Protein AF-A0A1M6BFX2-F1 (afdb_monomer)

Nearest PDB structures (foldseek):
  5dac-assembly1_B  TM=3.678E-01  e=3.150E+00  Thermochaetoides thermophila DSM 1495
  6xn0-assembly1_A  TM=5.932E-01  e=9.290E+00  Xanthomonas citri pv. citri str. 306

Sequence (170 aa):
MGVRSTAVRAPLAVLLAGAAWAVVSCSPATEADPVAVELRRTAEALAVTVLRPGAERAFAREGHPLAGGLECSATPPAGASPSPQAGAAERGGATVVHCTGETEEGVPVRFQGELSREALVARPAGDDGLPGTFVGTVDGEEVFRMDCLQCVPAAQEAERRGSAPARTGD

Radius of gyration: 27.76 Å; Cα contacts (8 Å, |Δi|>4): 214; chains: 1; bounding box: 33×106×76 Å

Foldseek 3Di:
DDDDDDDDDDDDDDDDDDDPPPPPPPPPPPPDDPVVVVLQVLVVVCCVVQVFVLVQVVCVVLVFHFPDTKDKHLDDPPPPDCDVVNVVLVVQQKTKMKIWGAGPVRWIKIKIWIAHPCQSPVDDPPDSKGFTWIFMDTNRHTSDIDRIGPDDPVVVVVVVVVPPDPPPDD

Secondary structure (DSSP, 8-state):
---------------------------------HHHHHHHHHHHHHIIIIIHHHHHHHHHHTT--BSSPPEEESSPPTT----TTHHHHGGGTEEEEEEEEEBTTS-EEEEEEEEEHHHHH-PPTT---EEEEEEEEETTEEEEEEEEESPPPHHHHHHHHHT-------

Structure (mmCIF, N/CA/C/O backbone):
data_AF-A0A1M6BFX2-F1
#
_entry.id   AF-A0A1M6BFX2-F1
#
loop_
_atom_site.group_PDB
_atom_site.id
_atom_site.type_symbol
_atom_site.label_atom_id
_atom_site.label_alt_id
_atom_site.label_comp_id
_atom_site.label_asym_id
_atom_site.label_entity_id
_atom_site.label_seq_id
_atom_site.pdbx_PDB_ins_code
_atom_site.Cartn_x
_atom_site.Cartn_y
_atom_site.Cartn_z
_atom_site.occupancy
_atom_site.B_iso_or_equiv
_atom_site.auth_seq_id
_atom_site.auth_comp_id
_atom_site.auth_asym_id
_atom_site.auth_atom_id
_atom_site.pdbx_PDB_model_num
ATOM 1 N N . MET A 1 1 ? -3.029 48.767 54.938 1.00 40.06 1 MET A N 1
ATOM 2 C CA . MET A 1 1 ? -1.829 49.143 54.154 1.00 40.06 1 MET A CA 1
ATOM 3 C C . MET A 1 1 ? -2.132 48.788 52.704 1.00 40.06 1 MET A C 1
ATOM 5 O O . MET A 1 1 ? -2.542 47.664 52.495 1.00 40.06 1 MET A O 1
ATOM 9 N N . GLY A 1 2 ? -2.078 49.620 51.676 1.00 45.41 2 GLY A N 1
ATOM 10 C CA . GLY A 1 2 ? -1.795 51.035 51.509 1.00 45.41 2 GLY A CA 1
ATOM 11 C C . GLY A 1 2 ? -2.009 51.367 50.021 1.00 45.41 2 GLY A C 1
ATOM 12 O O . GLY A 1 2 ? -1.749 50.528 49.171 1.00 45.41 2 GLY A O 1
ATOM 13 N N . VAL A 1 3 ? -2.483 52.592 49.783 1.00 56.09 3 VAL A N 1
ATOM 14 C CA . VAL A 1 3 ? -2.379 53.455 48.586 1.00 56.09 3 VAL A CA 1
ATOM 15 C C . VAL A 1 3 ? -3.033 53.092 47.236 1.00 56.09 3 VAL A C 1
ATOM 17 O O . VAL A 1 3 ? -3.025 51.973 46.742 1.00 56.09 3 VAL A O 1
ATOM 20 N N . ARG A 1 4 ? -3.612 54.160 46.667 1.00 57.47 4 ARG A N 1
ATOM 21 C CA . ARG A 1 4 ? -4.304 54.340 45.383 1.00 57.47 4 ARG A CA 1
ATOM 22 C C . ARG A 1 4 ? -3.329 54.812 44.283 1.00 57.47 4 ARG A C 1
ATOM 24 O O . ARG A 1 4 ? -2.262 55.319 44.619 1.00 57.47 4 ARG A O 1
ATOM 31 N N . SER A 1 5 ? -3.847 54.846 43.042 1.00 51.72 5 SER A N 1
ATOM 32 C CA . SER A 1 5 ? -3.460 55.741 41.918 1.00 51.72 5 SER A CA 1
ATOM 33 C C . SER A 1 5 ? -2.2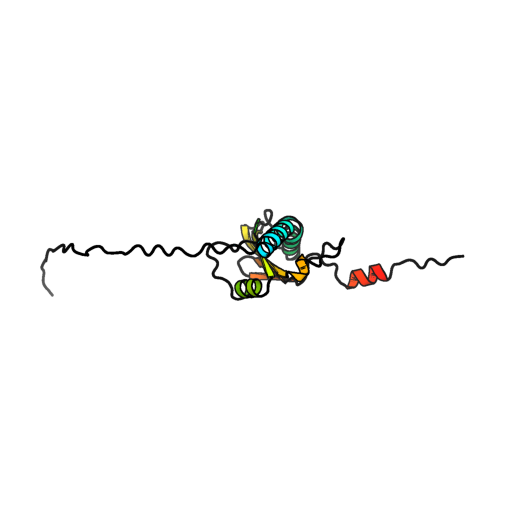36 55.275 41.097 1.00 51.72 5 SER A C 1
ATOM 35 O O . SER A 1 5 ? -1.342 54.659 41.647 1.00 51.72 5 SER A O 1
ATOM 37 N N . THR A 1 6 ? -2.082 55.479 39.778 1.00 54.59 6 THR A N 1
ATOM 38 C CA . THR A 1 6 ? -2.615 56.493 38.843 1.00 54.59 6 THR A CA 1
ATOM 39 C C . THR A 1 6 ? -2.329 56.070 37.384 1.00 54.59 6 THR A C 1
ATOM 41 O O . THR A 1 6 ? -1.427 55.279 37.131 1.00 54.59 6 THR A O 1
ATOM 44 N N . ALA A 1 7 ? -3.089 56.624 36.437 1.00 60.09 7 ALA A N 1
ATOM 45 C CA . ALA A 1 7 ? -3.040 56.394 34.989 1.00 60.09 7 ALA A CA 1
ATOM 46 C C . ALA A 1 7 ? -1.795 56.951 34.270 1.00 60.09 7 ALA A C 1
ATOM 48 O O . ALA A 1 7 ? -1.289 57.991 34.678 1.00 60.09 7 ALA A O 1
ATOM 49 N N . VAL A 1 8 ? -1.440 56.376 33.108 1.00 54.06 8 VAL A N 1
ATOM 50 C CA . VAL A 1 8 ? -0.798 57.104 31.990 1.00 54.06 8 VAL A CA 1
ATOM 51 C C . VAL A 1 8 ? -1.331 56.592 30.641 1.00 54.06 8 VAL A C 1
ATOM 53 O O . VAL A 1 8 ? -1.363 55.394 30.373 1.00 54.06 8 VAL A O 1
ATOM 56 N N . ARG A 1 9 ? -1.775 57.542 29.809 1.00 48.72 9 ARG A N 1
ATOM 57 C CA . ARG A 1 9 ? -2.187 57.421 28.400 1.00 48.72 9 ARG A CA 1
ATOM 58 C C . ARG A 1 9 ? -0.970 57.560 27.469 1.00 48.72 9 ARG A C 1
ATOM 60 O O . ARG A 1 9 ? -0.228 58.508 27.676 1.00 48.72 9 ARG A O 1
ATOM 67 N N . ALA A 1 10 ? -0.933 56.725 26.415 1.00 48.97 10 ALA A N 1
ATOM 68 C CA . ALA A 1 10 ? -0.523 56.979 25.008 1.00 48.97 10 ALA A CA 1
ATOM 69 C C . ALA A 1 10 ? 0.910 57.534 24.728 1.00 48.97 10 ALA A C 1
ATOM 71 O O . ALA A 1 10 ? 1.379 58.389 25.468 1.00 48.97 10 ALA A O 1
ATOM 72 N N . PRO A 1 11 ? 1.611 57.115 23.643 1.00 51.50 11 PRO A N 1
ATOM 73 C CA . PRO A 1 11 ? 1.122 57.320 22.275 1.00 51.50 11 PRO A CA 1
ATOM 74 C C . PRO A 1 11 ? 1.344 56.169 21.276 1.00 51.50 11 PRO A C 1
ATOM 76 O O . PRO A 1 11 ? 2.319 55.423 21.320 1.00 51.50 11 PRO A O 1
ATOM 79 N N . LEU A 1 12 ? 0.421 56.113 20.310 1.00 52.97 12 LEU A N 1
ATOM 80 C CA . LEU A 1 12 ? 0.634 55.569 18.972 1.00 52.97 12 LEU A CA 1
ATOM 81 C C . LEU A 1 12 ? 1.877 56.219 18.345 1.00 52.97 12 LEU A C 1
ATOM 83 O O . LEU A 1 12 ? 1.877 57.423 18.094 1.00 52.97 12 LEU A O 1
ATOM 87 N N . ALA A 1 13 ? 2.880 55.413 18.015 1.00 53.41 13 ALA A N 1
ATOM 88 C CA . ALA A 1 13 ? 3.895 55.763 17.031 1.00 53.41 13 ALA A CA 1
ATOM 89 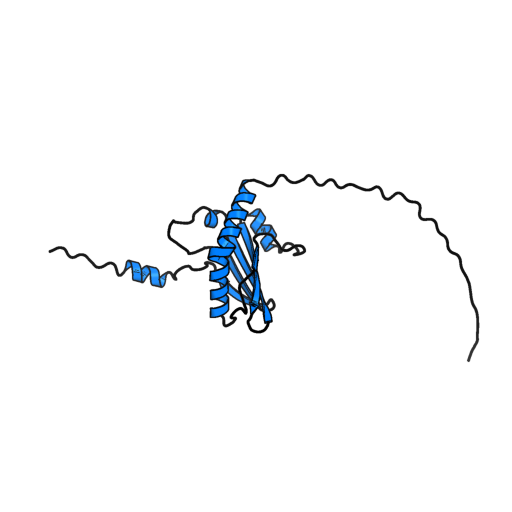C C . ALA A 1 13 ? 3.827 54.734 15.899 1.00 53.41 13 ALA A C 1
ATOM 91 O O . ALA A 1 13 ? 4.466 53.685 15.915 1.00 53.41 13 ALA A O 1
ATOM 92 N N . VAL A 1 14 ? 2.961 55.050 14.938 1.00 53.12 14 VAL A N 1
ATOM 93 C CA . VAL A 1 14 ? 2.989 54.536 13.569 1.00 53.12 14 VAL A CA 1
ATOM 94 C C . VAL A 1 14 ? 4.299 55.004 12.949 1.00 53.12 14 VAL A C 1
ATOM 96 O O . VAL A 1 14 ? 4.498 56.210 12.874 1.00 53.12 14 VAL A O 1
ATOM 99 N N . LEU A 1 15 ? 5.169 54.079 12.539 1.00 54.34 15 LEU A N 1
ATOM 100 C CA . LEU A 1 15 ? 6.174 54.241 11.476 1.00 54.34 15 LEU A CA 1
ATOM 101 C C . LEU A 1 15 ? 7.034 52.971 11.414 1.00 54.34 15 LEU A C 1
ATOM 103 O O . LEU A 1 15 ? 8.103 52.893 12.011 1.00 54.34 15 LEU A O 1
ATOM 107 N N . LEU A 1 16 ? 6.579 51.972 10.658 1.00 52.00 16 LEU A N 1
ATOM 108 C CA . LEU A 1 16 ? 7.499 51.029 10.029 1.00 52.00 16 LEU A CA 1
ATOM 109 C C . LEU A 1 16 ? 7.289 51.116 8.525 1.00 52.00 16 LEU A C 1
ATOM 111 O O . LEU A 1 16 ? 6.287 50.675 7.967 1.00 52.00 16 LEU A O 1
ATOM 115 N N . ALA A 1 17 ? 8.244 51.820 7.929 1.00 48.22 17 ALA A N 1
ATOM 116 C CA . ALA A 1 17 ? 8.411 52.041 6.516 1.00 48.22 17 ALA A CA 1
ATOM 117 C C . ALA A 1 17 ? 8.475 50.708 5.765 1.00 48.22 17 ALA A C 1
ATOM 119 O O . ALA A 1 17 ? 9.162 49.768 6.168 1.00 48.22 17 ALA A O 1
ATOM 120 N N . GLY A 1 18 ? 7.742 50.659 4.657 1.00 51.84 18 GLY A N 1
ATOM 121 C CA . GLY A 1 18 ? 7.775 49.556 3.720 1.00 51.84 18 GLY A CA 1
ATOM 122 C C . GLY A 1 18 ? 9.124 49.455 3.016 1.00 51.84 18 GLY A C 1
ATOM 123 O O . GLY A 1 18 ? 9.667 50.448 2.547 1.00 51.84 18 GLY A O 1
ATOM 124 N N . ALA A 1 19 ? 9.613 48.224 2.921 1.00 54.28 19 ALA A N 1
ATOM 125 C CA . ALA A 1 19 ? 10.404 47.703 1.811 1.00 54.28 19 ALA A CA 1
ATOM 126 C C . ALA A 1 19 ? 10.537 46.184 2.005 1.00 54.28 19 ALA A C 1
ATOM 128 O O . ALA A 1 19 ? 11.634 45.656 2.161 1.00 54.28 19 ALA A O 1
ATOM 129 N N . ALA A 1 20 ? 9.413 45.462 2.027 1.00 45.41 20 ALA A N 1
ATOM 130 C CA . ALA A 1 20 ? 9.468 44.021 1.816 1.00 45.41 20 ALA A CA 1
ATOM 131 C C . ALA A 1 20 ? 9.675 43.811 0.315 1.00 45.41 20 ALA A C 1
ATOM 133 O O . ALA A 1 20 ? 8.727 43.814 -0.468 1.00 45.41 20 ALA A O 1
ATOM 134 N N . TRP A 1 21 ? 10.943 43.728 -0.088 1.00 52.56 21 TRP A N 1
ATOM 135 C CA . TRP A 1 21 ? 11.324 43.194 -1.385 1.00 52.56 21 TRP A CA 1
ATOM 136 C C . TRP A 1 21 ? 10.644 41.836 -1.526 1.00 52.56 21 TRP A C 1
ATOM 138 O O . TRP A 1 21 ? 10.960 40.897 -0.794 1.00 52.56 21 TRP A O 1
ATOM 148 N N . ALA A 1 22 ? 9.678 41.749 -2.437 1.00 49.56 22 ALA A N 1
ATOM 149 C CA . ALA A 1 22 ? 9.146 40.481 -2.887 1.00 49.56 22 ALA A CA 1
ATOM 150 C C . ALA A 1 22 ? 10.293 39.748 -3.584 1.00 49.56 22 ALA A C 1
ATOM 152 O O . ALA A 1 22 ? 10.532 39.922 -4.778 1.00 49.56 22 ALA A O 1
ATOM 153 N N . VAL A 1 23 ? 11.037 38.947 -2.822 1.00 53.41 23 VAL A N 1
ATOM 154 C CA . VAL A 1 23 ? 11.802 37.844 -3.384 1.00 53.41 23 VAL A CA 1
ATOM 155 C C . VAL A 1 23 ? 10.773 36.877 -3.956 1.00 53.41 23 VAL A C 1
ATOM 157 O O . VAL A 1 23 ? 10.281 35.967 -3.295 1.00 53.41 23 VAL A O 1
ATOM 160 N N . VAL A 1 24 ? 10.393 37.132 -5.209 1.00 51.66 24 VAL A N 1
ATOM 161 C CA . VAL A 1 24 ? 9.922 36.100 -6.125 1.00 51.66 24 VAL A CA 1
ATOM 162 C C . VAL A 1 24 ? 11.077 35.111 -6.218 1.00 51.66 24 VAL A C 1
ATOM 164 O O . VAL A 1 24 ? 11.969 35.213 -7.056 1.00 51.66 24 VAL A O 1
ATOM 167 N N . SER A 1 25 ? 11.100 34.173 -5.275 1.00 46.62 25 SER A N 1
ATOM 168 C CA . SER A 1 25 ? 11.843 32.931 -5.395 1.00 46.62 25 SER A CA 1
ATOM 169 C C . SER A 1 25 ? 11.135 32.137 -6.479 1.00 46.62 25 SER A C 1
ATOM 171 O O . SER A 1 25 ? 10.305 31.269 -6.212 1.00 46.62 25 SER A O 1
ATOM 173 N N . CYS A 1 26 ? 11.419 32.516 -7.724 1.00 40.97 26 CYS A N 1
ATOM 174 C CA . CYS A 1 26 ? 11.167 31.713 -8.899 1.00 40.97 26 CYS A CA 1
ATOM 175 C C . CYS A 1 26 ? 12.031 30.462 -8.724 1.00 40.97 26 CYS A C 1
ATOM 177 O O . CYS A 1 26 ? 13.199 30.428 -9.106 1.00 40.97 26 CYS A O 1
ATOM 179 N N . SER A 1 27 ? 11.494 29.479 -8.002 1.00 53.78 27 SER A N 1
ATOM 180 C CA . SER A 1 27 ? 12.093 28.155 -7.957 1.00 53.78 27 SER A CA 1
ATOM 181 C C . SER A 1 27 ? 12.038 27.636 -9.390 1.00 53.78 27 SER A C 1
ATOM 183 O O . SER A 1 27 ? 10.965 27.720 -9.997 1.00 53.78 27 SER A O 1
ATOM 185 N N . PRO A 1 28 ? 13.158 27.171 -9.971 1.00 47.72 28 PRO A N 1
ATOM 186 C CA . PRO A 1 28 ? 13.109 26.563 -11.288 1.00 47.72 28 PRO A CA 1
ATOM 187 C C . PRO A 1 28 ? 12.086 25.433 -11.218 1.00 47.72 28 PRO A C 1
ATOM 189 O O . PRO A 1 28 ? 12.150 24.589 -10.324 1.00 47.72 28 PRO A O 1
ATOM 192 N N . ALA A 1 29 ? 11.101 25.472 -12.112 1.00 51.09 29 ALA A N 1
ATOM 193 C CA . ALA A 1 29 ? 10.210 24.351 -12.329 1.00 51.09 29 ALA A CA 1
ATOM 194 C C . ALA A 1 29 ? 11.101 23.168 -12.715 1.00 51.09 29 ALA A C 1
ATOM 196 O O . ALA A 1 29 ? 11.625 23.126 -13.825 1.00 51.09 29 ALA A O 1
ATOM 197 N N . THR A 1 30 ? 11.367 22.279 -11.759 1.00 58.22 30 THR A N 1
ATOM 198 C CA . THR A 1 30 ? 12.139 21.065 -11.986 1.00 58.22 30 THR A CA 1
ATOM 199 C C . THR A 1 30 ? 11.416 20.281 -13.069 1.00 58.22 30 THR A C 1
ATOM 201 O O . THR A 1 30 ? 10.306 19.794 -12.845 1.00 58.22 30 THR A O 1
ATOM 204 N N . GLU A 1 31 ? 12.007 20.217 -14.259 1.00 59.03 31 GLU A N 1
ATOM 205 C CA . GLU A 1 31 ? 11.529 19.357 -15.333 1.00 59.03 31 GLU A CA 1
ATOM 206 C C . GLU A 1 31 ? 11.538 17.924 -14.792 1.00 59.03 31 GLU A C 1
ATOM 208 O O . GLU A 1 31 ? 12.589 17.376 -14.458 1.00 59.03 31 GLU A O 1
ATOM 213 N N . ALA A 1 32 ? 10.348 17.363 -14.576 1.00 64.75 32 ALA A N 1
ATOM 214 C CA . ALA A 1 32 ? 10.207 16.032 -14.008 1.00 64.75 32 ALA A CA 1
ATOM 215 C C . ALA A 1 32 ? 10.830 15.000 -14.959 1.00 64.75 32 ALA A C 1
ATOM 217 O O . ALA A 1 32 ? 10.530 15.001 -16.154 1.00 64.75 32 ALA A O 1
ATOM 218 N N . ASP A 1 33 ? 11.674 14.113 -14.425 1.00 76.94 33 ASP A N 1
ATOM 219 C CA . ASP A 1 33 ? 12.263 13.005 -15.181 1.00 76.94 33 ASP A CA 1
ATOM 220 C C . ASP A 1 33 ? 11.136 12.135 -15.782 1.00 76.94 33 ASP A C 1
ATOM 222 O O . ASP A 1 33 ? 10.310 11.603 -15.027 1.00 76.94 33 ASP A O 1
ATOM 226 N N . PRO A 1 34 ? 11.062 11.970 -17.118 1.00 76.81 34 PRO A N 1
ATOM 227 C CA . PRO A 1 34 ? 10.006 11.189 -17.759 1.00 76.81 34 PRO A CA 1
ATOM 228 C C . PRO A 1 34 ? 9.968 9.732 -17.277 1.00 76.81 34 PRO A C 1
ATOM 230 O O . PRO A 1 34 ? 8.893 9.133 -17.232 1.00 76.81 34 PRO A O 1
ATOM 233 N N . VAL A 1 35 ? 11.108 9.167 -16.868 1.00 77.44 35 VAL A N 1
ATOM 234 C CA . VAL A 1 35 ? 11.179 7.812 -16.306 1.00 77.44 35 VAL A CA 1
ATOM 235 C C . VAL A 1 35 ? 10.498 7.760 -14.941 1.00 77.44 35 VAL A C 1
ATOM 237 O O . VAL A 1 35 ? 9.748 6.826 -14.663 1.00 77.44 35 VAL A O 1
ATOM 240 N N . ALA A 1 36 ? 10.712 8.773 -14.101 1.00 74.88 36 ALA A N 1
ATOM 241 C CA . ALA A 1 36 ? 10.077 8.865 -12.789 1.00 74.88 36 ALA A CA 1
ATOM 242 C C . ALA A 1 36 ? 8.553 9.022 -12.905 1.00 74.88 36 ALA A C 1
ATOM 244 O O . ALA A 1 36 ? 7.804 8.412 -12.142 1.00 74.88 36 ALA A O 1
ATOM 245 N N . VAL A 1 37 ? 8.079 9.785 -13.897 1.00 79.94 37 VAL A N 1
ATOM 246 C CA . VAL A 1 37 ? 6.640 9.935 -14.171 1.00 79.94 37 VAL A CA 1
ATOM 247 C C . VAL A 1 37 ? 6.004 8.597 -14.553 1.00 79.94 37 VAL A C 1
ATOM 249 O O . VAL A 1 37 ? 4.929 8.265 -14.048 1.00 79.94 37 VAL A O 1
ATOM 252 N N . GLU A 1 38 ? 6.659 7.815 -15.410 1.00 81.50 38 GLU A N 1
ATOM 253 C CA . GLU A 1 38 ? 6.139 6.517 -15.849 1.00 81.50 38 GLU A CA 1
ATOM 254 C C . GLU A 1 38 ? 6.184 5.458 -14.737 1.00 81.50 38 GLU A C 1
ATOM 256 O O . GLU A 1 38 ? 5.224 4.706 -14.546 1.00 81.50 38 GLU A O 1
ATOM 261 N N . LEU A 1 39 ? 7.255 5.445 -13.934 1.00 79.62 39 LEU A N 1
ATOM 262 C CA . LEU A 1 39 ? 7.341 4.600 -12.741 1.00 79.62 39 LEU A CA 1
ATOM 263 C C . LEU A 1 39 ? 6.216 4.920 -11.757 1.00 79.62 39 LEU A C 1
ATOM 265 O O . LEU A 1 39 ? 5.557 4.004 -11.267 1.00 79.62 39 LEU A O 1
ATOM 269 N N . ARG A 1 40 ? 5.930 6.207 -11.526 1.00 79.38 40 ARG A N 1
ATOM 270 C CA . ARG A 1 40 ? 4.834 6.620 -10.645 1.00 79.38 40 ARG A CA 1
ATOM 271 C C . ARG A 1 40 ? 3.478 6.154 -11.165 1.00 79.38 40 ARG A C 1
ATOM 273 O O . ARG A 1 40 ? 2.705 5.603 -10.390 1.00 79.38 40 ARG A O 1
ATOM 280 N N . ARG A 1 41 ? 3.199 6.301 -12.464 1.00 81.44 41 ARG A N 1
ATOM 281 C CA . ARG A 1 41 ? 1.957 5.778 -13.069 1.00 81.44 41 ARG A CA 1
ATOM 282 C C . ARG A 1 41 ? 1.832 4.267 -12.910 1.00 81.44 41 ARG A C 1
ATOM 284 O O . ARG A 1 41 ? 0.754 3.767 -12.599 1.00 81.44 41 ARG A O 1
ATOM 291 N N . THR A 1 42 ? 2.934 3.545 -13.097 1.00 83.75 42 THR A N 1
ATOM 292 C CA . THR A 1 42 ? 2.970 2.091 -12.900 1.00 83.75 42 THR A CA 1
ATOM 293 C C . THR A 1 42 ? 2.677 1.739 -11.442 1.00 83.75 42 THR A C 1
ATOM 295 O O . THR A 1 42 ? 1.847 0.873 -11.171 1.00 83.75 42 THR A O 1
ATOM 298 N N . ALA A 1 43 ? 3.291 2.450 -10.494 1.00 82.00 43 ALA A N 1
ATOM 299 C CA . ALA A 1 43 ? 3.037 2.271 -9.071 1.00 82.00 43 ALA A CA 1
ATOM 300 C C . ALA A 1 43 ? 1.585 2.602 -8.690 1.00 82.00 43 ALA A C 1
ATOM 302 O O . ALA A 1 43 ? 0.989 1.860 -7.920 1.00 82.00 43 ALA A O 1
ATOM 303 N N . GLU A 1 44 ? 0.980 3.648 -9.258 1.00 83.31 44 GLU A N 1
ATOM 304 C CA . GLU A 1 44 ? -0.438 3.986 -9.056 1.00 83.31 44 GLU A CA 1
ATOM 305 C C . GLU A 1 44 ? -1.372 2.887 -9.589 1.00 83.31 44 GLU A C 1
ATOM 307 O O . GLU A 1 44 ? -2.322 2.492 -8.910 1.00 83.31 44 GLU A O 1
ATOM 312 N N . ALA A 1 45 ? -1.081 2.326 -10.766 1.00 85.56 45 ALA A N 1
ATOM 313 C CA . ALA A 1 45 ? -1.845 1.203 -11.309 1.00 85.56 45 ALA A CA 1
ATOM 314 C C . ALA A 1 45 ? -1.729 -0.054 -10.422 1.00 85.56 45 ALA A C 1
ATOM 316 O O . ALA A 1 45 ? -2.729 -0.727 -10.145 1.00 85.56 45 ALA A O 1
ATOM 317 N N . LEU A 1 46 ? -0.524 -0.348 -9.921 1.00 82.56 46 LEU A N 1
ATOM 318 C CA . LEU A 1 46 ? -0.282 -1.441 -8.975 1.00 82.56 46 LEU A CA 1
ATOM 319 C C . LEU A 1 46 ? -0.916 -1.176 -7.608 1.00 82.56 46 LEU A C 1
ATOM 321 O O . LEU A 1 46 ? -1.366 -2.116 -6.951 1.00 82.56 46 LEU A O 1
ATOM 325 N N . ALA A 1 47 ? -1.001 0.087 -7.191 1.00 83.38 47 ALA A N 1
ATOM 326 C CA . ALA A 1 47 ? -1.612 0.474 -5.931 1.00 83.38 47 ALA A CA 1
ATOM 327 C C . ALA A 1 47 ? -3.079 0.044 -5.868 1.00 83.38 47 ALA A C 1
ATOM 329 O O . ALA A 1 47 ? -3.518 -0.523 -4.871 1.00 83.38 47 ALA A O 1
ATOM 330 N N . VAL A 1 48 ? -3.815 0.251 -6.960 1.00 84.56 48 VAL A N 1
ATOM 331 C CA . VAL A 1 48 ? -5.239 -0.095 -7.055 1.00 84.56 48 VAL A CA 1
ATOM 332 C C . VAL A 1 48 ? -5.458 -1.598 -7.220 1.00 84.56 48 VAL A C 1
ATOM 334 O O . VAL A 1 48 ? -6.400 -2.143 -6.650 1.00 84.56 48 VAL A O 1
ATOM 337 N N . THR A 1 49 ? -4.615 -2.268 -8.008 1.00 84.12 49 THR A N 1
ATOM 338 C CA . THR A 1 49 ? -4.871 -3.649 -8.453 1.00 84.12 49 THR A CA 1
ATOM 339 C C . THR A 1 49 ? -4.215 -4.716 -7.581 1.00 84.12 49 THR A C 1
ATOM 341 O O . THR A 1 49 ? -4.785 -5.790 -7.407 1.00 84.12 49 THR A O 1
ATOM 344 N N . VAL A 1 50 ? -3.046 -4.430 -7.002 1.00 87.00 50 VAL A N 1
ATOM 345 C CA . VAL A 1 50 ? -2.247 -5.404 -6.243 1.00 87.00 50 VAL A CA 1
ATOM 346 C C . VAL A 1 50 ? -2.117 -4.993 -4.781 1.00 87.00 50 VAL A C 1
ATOM 348 O O . VAL A 1 50 ? -2.462 -5.784 -3.896 1.00 87.00 50 VAL A O 1
ATOM 351 N N . LEU A 1 51 ? -1.659 -3.763 -4.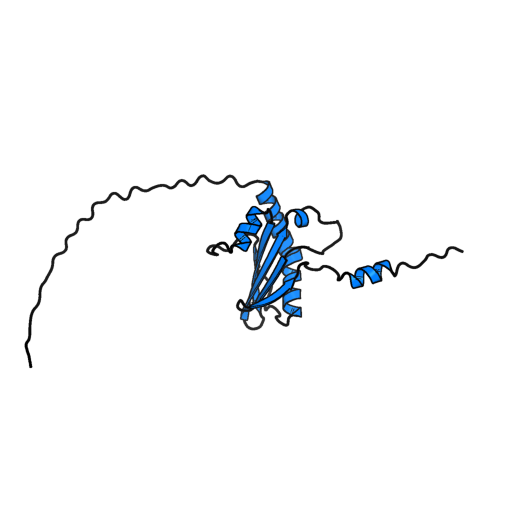515 1.00 89.19 51 LEU A N 1
ATOM 352 C CA . LEU A 1 51 ? -1.354 -3.322 -3.151 1.00 89.19 51 LEU A CA 1
ATOM 353 C C . LEU A 1 51 ? -2.606 -3.213 -2.294 1.00 89.19 51 LEU A C 1
ATOM 355 O O . LEU A 1 51 ? -2.655 -3.845 -1.245 1.00 89.19 51 LEU A O 1
ATOM 359 N N . ARG A 1 52 ? -3.623 -2.470 -2.745 1.00 92.56 52 ARG A N 1
ATOM 360 C CA . ARG A 1 52 ? -4.868 -2.279 -1.994 1.00 92.56 52 ARG A CA 1
ATOM 361 C C . ARG A 1 52 ? -5.514 -3.620 -1.621 1.00 92.56 52 ARG A C 1
ATOM 363 O O . ARG A 1 52 ? -5.627 -3.878 -0.424 1.00 92.56 52 ARG A O 1
ATOM 370 N N . PRO A 1 53 ? -5.841 -4.525 -2.569 1.00 91.75 53 PRO A N 1
ATOM 371 C CA . PRO A 1 53 ? -6.471 -5.791 -2.202 1.00 91.75 53 PRO A CA 1
ATOM 372 C C . PRO A 1 53 ? -5.580 -6.672 -1.319 1.00 91.75 53 PRO A C 1
ATOM 374 O O . PRO A 1 53 ? -6.077 -7.407 -0.468 1.00 91.75 53 PRO A O 1
ATOM 377 N N . GLY A 1 54 ? -4.258 -6.648 -1.522 1.00 91.88 54 GLY A N 1
ATOM 378 C CA . GLY A 1 54 ? -3.336 -7.435 -0.704 1.00 91.88 54 GLY A CA 1
ATOM 379 C C . GLY A 1 54 ? -3.197 -6.901 0.724 1.00 91.88 54 GLY A C 1
ATOM 380 O O . GLY A 1 54 ? -3.176 -7.703 1.658 1.00 91.88 54 GLY A O 1
ATOM 381 N N . ALA A 1 55 ? -3.166 -5.579 0.896 1.00 93.81 55 ALA A N 1
ATOM 382 C CA . ALA A 1 55 ? -3.127 -4.906 2.189 1.00 93.81 55 ALA A CA 1
ATOM 383 C C . ALA A 1 55 ? -4.435 -5.100 2.968 1.00 93.81 55 ALA A C 1
ATOM 385 O O . ALA A 1 55 ? -4.389 -5.479 4.133 1.00 93.81 55 ALA A O 1
ATOM 386 N N . GLU A 1 56 ? -5.593 -4.951 2.318 1.00 95.50 56 GLU A N 1
ATOM 387 C CA . GLU A 1 56 ? -6.912 -5.226 2.912 1.00 95.50 56 GLU A CA 1
ATOM 388 C C . GLU A 1 56 ? -6.992 -6.657 3.460 1.00 95.50 56 GLU A C 1
ATOM 390 O O . GLU A 1 56 ? -7.376 -6.882 4.609 1.00 95.50 56 GLU A O 1
ATOM 395 N N . ARG A 1 57 ? -6.535 -7.641 2.672 1.00 94.06 57 ARG A N 1
ATOM 396 C CA . ARG A 1 57 ? -6.449 -9.033 3.135 1.00 94.06 57 ARG A CA 1
ATOM 397 C C . ARG A 1 57 ? -5.441 -9.219 4.265 1.00 94.06 57 ARG A C 1
ATOM 399 O O . ARG A 1 57 ? -5.643 -10.109 5.082 1.00 94.06 57 ARG A O 1
ATOM 406 N N . ALA A 1 58 ? -4.339 -8.470 4.286 1.00 93.69 58 ALA A N 1
ATOM 407 C CA . ALA A 1 58 ? -3.350 -8.553 5.358 1.00 93.69 58 ALA A CA 1
ATOM 408 C C . ALA A 1 58 ? -3.927 -8.045 6.682 1.00 93.69 58 ALA A C 1
ATOM 410 O O . ALA A 1 58 ? -3.904 -8.788 7.656 1.00 93.69 58 ALA A O 1
ATOM 411 N N . PHE A 1 59 ? -4.545 -6.864 6.687 1.00 96.00 59 PHE A N 1
ATOM 412 C CA . PHE A 1 59 ? -5.227 -6.337 7.868 1.00 96.00 59 PHE A CA 1
ATOM 413 C C . PHE A 1 59 ? -6.321 -7.280 8.378 1.00 96.00 59 PHE A C 1
ATOM 415 O O . PHE A 1 59 ? -6.355 -7.586 9.567 1.00 96.00 59 PHE A O 1
ATOM 422 N N . ALA A 1 60 ? -7.155 -7.825 7.486 1.00 95.69 60 ALA A N 1
ATOM 423 C CA . ALA A 1 60 ? -8.189 -8.781 7.878 1.00 95.69 60 ALA A CA 1
ATOM 424 C C . ALA A 1 60 ? -7.615 -10.055 8.532 1.00 95.69 60 ALA A C 1
ATOM 426 O O . ALA A 1 60 ? -8.207 -10.573 9.476 1.00 95.69 60 ALA A O 1
ATOM 427 N N . ARG A 1 61 ? -6.459 -10.558 8.066 1.00 94.31 61 ARG A N 1
ATOM 428 C CA . ARG A 1 61 ? -5.788 -11.723 8.678 1.00 94.31 61 ARG A CA 1
ATOM 429 C C . ARG A 1 61 ? -5.240 -11.429 10.072 1.00 94.31 61 ARG A C 1
ATOM 431 O O . ARG A 1 61 ? -5.290 -12.318 10.913 1.00 94.31 61 ARG A O 1
ATOM 438 N N . GLU A 1 62 ? -4.771 -10.208 10.307 1.00 95.81 62 GLU A N 1
ATOM 439 C CA . GLU A 1 62 ? -4.306 -9.756 11.626 1.00 95.81 62 GLU A CA 1
ATOM 440 C C . GLU A 1 62 ? -5.460 -9.348 12.562 1.00 95.81 62 GLU A C 1
ATOM 442 O O . GLU A 1 62 ? -5.224 -8.848 13.655 1.00 95.81 62 GLU A O 1
ATOM 447 N N . GLY A 1 63 ? -6.720 -9.563 12.164 1.00 96.50 63 GLY A N 1
ATOM 448 C CA . GLY A 1 63 ? -7.884 -9.264 13.003 1.00 96.50 63 GLY A CA 1
ATOM 449 C C . GLY A 1 63 ? -8.361 -7.813 12.937 1.00 96.50 63 GLY A C 1
ATOM 450 O O . GLY A 1 63 ? -9.156 -7.401 13.775 1.00 96.50 63 GLY A O 1
ATOM 451 N N . HIS A 1 64 ? -7.928 -7.055 11.929 1.00 96.88 64 HIS A N 1
ATOM 452 C CA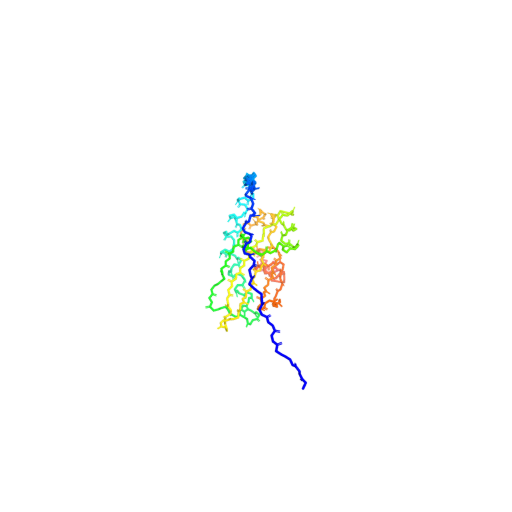 . HIS A 1 64 ? -8.313 -5.661 11.710 1.00 96.88 64 HIS A CA 1
ATOM 453 C C . HIS A 1 64 ? -9.091 -5.502 10.391 1.00 96.88 64 HIS A C 1
ATOM 455 O O . HIS A 1 64 ? -8.572 -4.914 9.440 1.00 96.88 64 HIS A O 1
ATOM 461 N N . PRO A 1 65 ? -10.317 -6.047 10.262 1.00 96.25 65 PRO A N 1
ATOM 462 C CA . PRO A 1 65 ? -11.120 -5.830 9.063 1.00 96.25 65 PRO A CA 1
ATOM 463 C C . PRO A 1 65 ? -11.393 -4.332 8.864 1.00 96.25 65 PRO A C 1
ATOM 465 O O . PRO A 1 65 ? -11.582 -3.575 9.821 1.00 96.25 65 PRO A O 1
ATOM 468 N N . LEU A 1 66 ? -11.386 -3.899 7.605 1.00 96.44 66 LEU A N 1
ATOM 469 C CA . LEU A 1 66 ? -11.606 -2.501 7.248 1.00 96.44 66 LEU A CA 1
ATOM 470 C C . LEU A 1 66 ? -13.096 -2.225 7.043 1.00 96.44 66 LEU A C 1
ATOM 472 O O . LEU A 1 66 ? -13.792 -3.038 6.439 1.00 96.44 66 LEU A O 1
ATOM 476 N N . ALA A 1 67 ? -13.567 -1.052 7.480 1.00 94.50 67 ALA A N 1
ATOM 477 C CA . ALA A 1 67 ? -14.951 -0.611 7.260 1.00 94.50 67 ALA A CA 1
ATOM 478 C C . ALA A 1 67 ? -15.280 -0.404 5.769 1.00 94.50 67 ALA A C 1
ATOM 480 O O . ALA A 1 67 ? -16.441 -0.397 5.361 1.00 94.50 67 ALA A O 1
ATOM 481 N N . GLY A 1 68 ? -14.242 -0.208 4.957 1.00 92.31 68 GLY A N 1
ATOM 482 C CA . GLY A 1 68 ? -14.314 -0.005 3.519 1.00 92.31 68 GLY A CA 1
ATOM 483 C C . GLY A 1 68 ? -12.996 -0.393 2.852 1.00 92.31 68 GLY A C 1
ATOM 484 O O . GLY A 1 68 ? -12.277 -1.265 3.330 1.00 92.31 68 GLY A O 1
ATOM 485 N N . GLY A 1 69 ? -12.679 0.254 1.734 1.00 92.12 69 GLY A N 1
ATOM 486 C CA . GLY A 1 69 ? -11.408 0.044 1.041 1.00 92.12 69 GLY A CA 1
ATOM 487 C C . GLY A 1 69 ? -10.316 1.010 1.493 1.00 92.12 69 GLY A C 1
ATOM 488 O O . GLY A 1 69 ? -10.591 2.036 2.114 1.00 92.12 69 GLY A O 1
ATOM 489 N N . LEU A 1 70 ? -9.074 0.713 1.119 1.00 93.69 70 LEU A N 1
ATOM 490 C CA . LEU A 1 70 ? -7.960 1.644 1.312 1.00 93.69 70 LEU A CA 1
ATOM 491 C C . LEU A 1 70 ? -7.872 2.683 0.185 1.00 93.69 70 LEU A C 1
ATOM 493 O O . LEU A 1 70 ? -7.888 2.351 -1.004 1.00 93.69 70 LEU A O 1
ATOM 497 N N . GLU A 1 71 ? -7.647 3.944 0.529 1.00 93.38 71 GLU A N 1
ATOM 498 C CA . GLU A 1 71 ? -7.286 4.992 -0.426 1.00 93.38 71 GLU A CA 1
ATOM 499 C C . GLU A 1 71 ? -5.771 5.038 -0.585 1.00 93.38 71 GLU A C 1
ATOM 501 O O . GLU A 1 71 ? -5.064 5.256 0.391 1.00 93.38 71 GLU A O 1
ATOM 506 N N . CYS A 1 72 ? -5.262 4.819 -1.801 1.00 91.44 72 CYS A N 1
ATOM 507 C CA . CYS A 1 72 ? -3.830 4.665 -2.053 1.00 91.44 72 CYS A CA 1
ATOM 508 C C . CYS A 1 72 ? -3.294 5.756 -2.979 1.00 91.44 72 CYS A C 1
ATOM 510 O O . CYS A 1 72 ? -3.942 6.118 -3.960 1.00 91.44 72 CYS A O 1
ATOM 512 N N . SER A 1 73 ? -2.080 6.221 -2.697 1.00 87.00 73 SER A N 1
ATOM 513 C CA . SER A 1 73 ? -1.370 7.250 -3.450 1.00 87.00 73 SER A CA 1
ATOM 514 C C . SER A 1 73 ? 0.130 6.953 -3.474 1.00 87.00 73 SER A C 1
ATOM 516 O O . SER A 1 73 ? 0.730 6.668 -2.439 1.00 87.00 73 SER A O 1
ATOM 518 N N . ALA A 1 74 ? 0.748 7.070 -4.651 1.00 81.38 74 ALA A N 1
ATOM 519 C CA . ALA A 1 74 ? 2.207 7.103 -4.804 1.00 81.38 74 ALA A CA 1
ATOM 520 C C . ALA A 1 74 ? 2.786 8.520 -4.606 1.00 81.38 74 ALA A C 1
ATOM 522 O O . ALA A 1 74 ? 3.991 8.734 -4.697 1.00 81.38 74 ALA A O 1
ATOM 523 N N . THR A 1 75 ? 1.923 9.513 -4.370 1.00 73.31 75 THR A N 1
ATOM 524 C CA . THR A 1 75 ? 2.329 10.872 -4.003 1.00 73.31 75 THR A CA 1
ATOM 525 C C . THR A 1 75 ? 2.421 10.965 -2.479 1.00 73.31 75 THR A C 1
ATOM 527 O O . THR A 1 75 ? 1.447 10.601 -1.806 1.00 73.31 75 THR A O 1
ATOM 530 N N . PRO A 1 76 ? 3.538 11.463 -1.916 1.00 60.25 76 PRO A N 1
ATOM 531 C CA . PRO A 1 76 ? 3.653 11.665 -0.478 1.00 60.25 76 PRO A CA 1
ATOM 532 C C . PRO A 1 76 ? 2.580 12.657 0.004 1.00 60.25 76 PRO A C 1
ATOM 534 O O . PRO A 1 76 ? 2.337 13.666 -0.667 1.00 60.25 76 PRO A O 1
ATOM 537 N N . PRO A 1 77 ? 1.920 12.406 1.149 1.00 57.97 77 PRO A N 1
ATOM 538 C CA . PRO A 1 77 ? 0.905 13.316 1.664 1.00 57.97 77 PRO A CA 1
ATOM 539 C C . PRO A 1 77 ? 1.514 14.692 1.961 1.00 57.97 77 PRO A C 1
ATOM 541 O O . PRO A 1 77 ? 2.597 14.805 2.542 1.00 57.97 77 PRO A O 1
ATOM 544 N N . ALA A 1 78 ? 0.813 15.753 1.554 1.00 46.34 78 ALA A N 1
ATOM 545 C CA . ALA A 1 78 ? 1.258 17.125 1.765 1.00 46.34 78 ALA A CA 1
ATOM 546 C C . ALA A 1 78 ? 1.461 17.392 3.268 1.00 46.34 78 ALA A C 1
ATOM 548 O O . ALA A 1 78 ? 0.528 17.270 4.058 1.00 46.34 78 ALA A O 1
ATOM 549 N N . GLY A 1 79 ? 2.686 17.745 3.664 1.00 45.00 79 GLY A N 1
ATOM 550 C CA . GLY A 1 79 ? 3.032 18.025 5.062 1.00 45.00 79 GLY A CA 1
ATOM 551 C C . GLY A 1 79 ? 3.570 16.834 5.859 1.00 45.00 79 GLY A C 1
ATOM 552 O O . GLY A 1 79 ? 3.940 17.018 7.018 1.00 45.00 79 GLY A O 1
ATOM 553 N N . ALA A 1 80 ? 3.696 15.641 5.265 1.00 49.59 80 ALA A N 1
ATOM 554 C CA . ALA A 1 80 ? 4.569 14.628 5.842 1.00 49.59 80 ALA A CA 1
ATOM 555 C C . ALA A 1 80 ? 6.016 15.117 5.734 1.00 49.59 80 ALA A C 1
ATOM 557 O O . ALA A 1 80 ? 6.555 15.262 4.635 1.00 49.59 80 ALA A O 1
ATOM 558 N N . SER A 1 81 ? 6.648 15.385 6.880 1.00 40.97 81 SER A N 1
ATOM 559 C CA . SER A 1 81 ? 8.106 15.475 6.934 1.00 40.97 81 SER A CA 1
ATOM 560 C C . SER A 1 81 ? 8.660 14.233 6.244 1.00 40.97 81 SER A C 1
ATOM 562 O O . SER A 1 81 ? 8.184 13.138 6.555 1.00 40.97 81 SER A O 1
ATOM 564 N N . PRO A 1 82 ? 9.619 14.367 5.311 1.00 46.22 82 PRO A N 1
ATOM 565 C CA . PRO A 1 82 ? 10.211 13.209 4.673 1.00 46.22 82 PRO A CA 1
ATOM 566 C C . PRO A 1 82 ? 10.784 12.337 5.782 1.00 46.22 82 PRO A C 1
ATOM 568 O O . PRO A 1 82 ? 11.786 12.688 6.409 1.00 46.22 82 PRO A O 1
ATOM 571 N N . SER A 1 83 ? 10.123 11.213 6.064 1.00 47.19 83 SER A N 1
ATOM 572 C CA . SER A 1 83 ? 10.724 10.188 6.898 1.00 47.19 83 SER A CA 1
ATOM 573 C C . SER A 1 83 ? 12.078 9.867 6.263 1.00 47.19 83 SER A C 1
ATOM 575 O O . SER A 1 83 ? 12.162 9.777 5.032 1.00 47.19 83 SER A O 1
ATOM 577 N N . PRO A 1 84 ? 13.156 9.703 7.048 1.00 47.44 84 PRO A N 1
ATOM 578 C CA . PRO A 1 84 ? 14.481 9.411 6.500 1.00 47.44 84 PRO A CA 1
ATOM 579 C C . PRO A 1 84 ? 14.481 8.185 5.564 1.00 47.44 84 PRO A C 1
ATOM 581 O O . PRO A 1 84 ? 15.326 8.101 4.679 1.00 47.44 84 PRO A O 1
ATOM 584 N N . GLN A 1 85 ? 13.489 7.298 5.705 1.00 47.12 85 GLN A N 1
ATOM 585 C CA . GLN A 1 85 ? 13.195 6.164 4.821 1.00 47.12 85 GLN A CA 1
ATOM 586 C C . GLN A 1 85 ? 12.645 6.588 3.445 1.00 47.12 85 GLN A C 1
ATOM 588 O O . GLN A 1 85 ? 13.210 6.202 2.428 1.00 47.12 85 GLN A O 1
ATOM 593 N N . ALA A 1 86 ? 11.637 7.467 3.383 1.00 47.62 86 ALA A N 1
ATOM 594 C CA . ALA A 1 86 ? 11.077 7.961 2.118 1.00 47.62 86 ALA A CA 1
ATOM 595 C C . ALA A 1 86 ? 12.110 8.760 1.300 1.00 47.62 86 ALA A C 1
ATOM 597 O O . ALA A 1 86 ? 12.231 8.594 0.089 1.00 47.62 86 ALA A O 1
ATOM 598 N N . GLY A 1 87 ? 12.930 9.575 1.975 1.00 47.19 87 GLY A N 1
ATOM 599 C CA . GLY A 1 87 ? 14.008 10.330 1.330 1.00 47.19 87 GLY A CA 1
ATOM 600 C C . GLY A 1 87 ? 15.216 9.485 0.898 1.00 47.19 87 GLY A C 1
ATOM 601 O O . GLY A 1 87 ? 16.039 9.973 0.120 1.00 47.19 87 GLY A O 1
ATOM 602 N N . ALA A 1 88 ? 15.357 8.259 1.412 1.00 47.66 88 ALA A N 1
ATOM 603 C CA . ALA A 1 88 ? 16.369 7.291 0.988 1.00 47.66 88 ALA A CA 1
ATOM 604 C C . ALA A 1 88 ? 15.854 6.399 -0.154 1.00 47.66 88 ALA A C 1
ATOM 606 O O . ALA A 1 88 ? 16.605 6.140 -1.091 1.00 47.66 88 ALA A O 1
ATOM 607 N N . ALA A 1 89 ? 14.573 6.016 -0.119 1.00 51.53 89 ALA A N 1
ATOM 608 C CA . ALA A 1 89 ? 13.894 5.278 -1.182 1.00 51.53 89 ALA A CA 1
ATOM 609 C C . ALA A 1 89 ? 13.918 6.051 -2.513 1.00 51.53 89 ALA A C 1
ATOM 611 O O . ALA A 1 89 ? 14.398 5.526 -3.515 1.00 51.53 89 ALA A O 1
ATOM 612 N N . GLU A 1 90 ? 13.553 7.337 -2.499 1.00 51.00 90 GLU A N 1
ATOM 613 C CA . GLU A 1 90 ? 13.596 8.206 -3.689 1.00 51.00 90 GLU A CA 1
ATOM 614 C C . GLU A 1 90 ? 15.023 8.363 -4.253 1.00 51.00 90 GLU A C 1
ATOM 616 O O . GLU A 1 90 ? 15.228 8.392 -5.465 1.00 51.00 90 GLU A O 1
ATOM 621 N N . ARG A 1 91 ? 16.046 8.395 -3.383 1.00 53.44 91 ARG A N 1
ATOM 622 C CA . ARG A 1 91 ? 17.465 8.445 -3.792 1.00 53.44 91 ARG A CA 1
ATOM 623 C C . ARG A 1 91 ? 17.994 7.111 -4.327 1.00 53.44 91 ARG A C 1
ATOM 625 O O . ARG A 1 91 ? 18.975 7.113 -5.066 1.00 53.44 91 ARG A O 1
ATOM 632 N N . GLY A 1 92 ? 17.365 5.999 -3.954 1.00 58.03 92 GLY A N 1
ATOM 633 C CA . GLY A 1 92 ? 17.694 4.645 -4.403 1.00 58.03 92 GLY A CA 1
ATOM 634 C C . GLY A 1 92 ? 16.877 4.165 -5.603 1.00 58.03 92 GLY A C 1
ATOM 635 O O . GLY A 1 92 ? 17.052 3.027 -6.024 1.00 58.03 92 GLY A O 1
ATOM 636 N N . GLY A 1 93 ? 15.986 4.998 -6.153 1.00 68.62 93 GLY A N 1
ATOM 637 C CA . GLY A 1 93 ? 15.101 4.610 -7.253 1.00 68.62 93 GLY A CA 1
ATOM 638 C C . GLY A 1 93 ? 13.921 3.727 -6.831 1.00 68.62 93 GLY A C 1
ATOM 639 O O . GLY A 1 93 ? 13.348 3.049 -7.676 1.00 68.62 93 GLY A O 1
ATOM 640 N N . ALA A 1 94 ? 13.551 3.711 -5.551 1.00 75.50 94 ALA A N 1
ATOM 641 C CA . ALA A 1 94 ? 12.352 3.036 -5.067 1.00 75.50 94 ALA A CA 1
ATOM 642 C C . ALA A 1 94 ? 11.160 4.005 -5.013 1.00 75.50 94 ALA A C 1
ATOM 644 O O . ALA A 1 94 ? 11.309 5.179 -4.678 1.00 75.50 94 ALA A O 1
ATOM 645 N N . THR A 1 95 ? 9.967 3.504 -5.332 1.00 83.06 95 THR A N 1
ATOM 646 C CA . THR A 1 95 ? 8.699 4.236 -5.247 1.00 83.06 95 THR A CA 1
ATOM 647 C C . THR A 1 95 ? 7.930 3.784 -4.015 1.00 83.06 95 THR A C 1
ATOM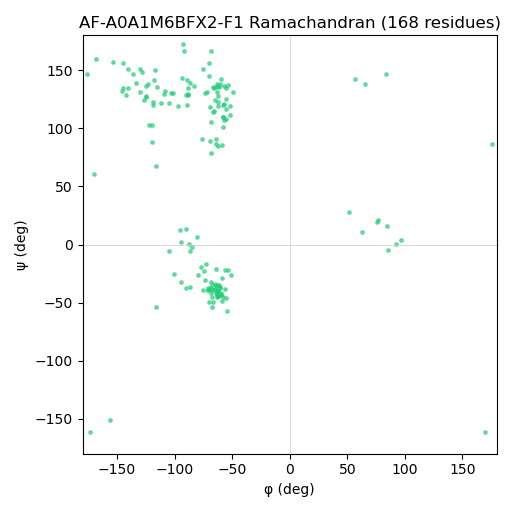 649 O O . THR A 1 95 ? 7.737 2.587 -3.803 1.00 83.06 95 THR A O 1
ATOM 652 N N . VAL A 1 96 ? 7.468 4.740 -3.212 1.00 87.56 96 VAL A N 1
ATOM 653 C CA . VAL A 1 96 ? 6.672 4.464 -2.013 1.00 87.56 96 VAL A CA 1
ATOM 654 C C . VAL A 1 96 ? 5.199 4.726 -2.303 1.00 87.56 96 VAL A C 1
ATOM 656 O O . VAL A 1 96 ? 4.832 5.780 -2.816 1.00 87.56 96 VAL A O 1
ATOM 659 N N . VAL A 1 97 ? 4.349 3.766 -1.955 1.00 89.00 97 VAL A N 1
ATOM 660 C CA . VAL A 1 97 ? 2.893 3.896 -1.996 1.00 89.00 97 VAL A CA 1
ATOM 661 C C . VAL A 1 97 ? 2.368 3.950 -0.571 1.00 89.00 97 VAL A C 1
ATOM 663 O O . VAL A 1 97 ? 2.677 3.087 0.249 1.00 89.00 97 VAL A O 1
ATOM 666 N N . HIS A 1 98 ? 1.542 4.952 -0.295 1.00 91.62 98 HIS A N 1
ATOM 667 C CA . HIS A 1 98 ? 0.843 5.116 0.969 1.00 91.62 98 HIS A CA 1
ATOM 668 C C . HIS A 1 98 ? -0.635 4.832 0.767 1.00 91.62 98 HIS A C 1
ATOM 670 O O . HIS A 1 98 ? -1.248 5.371 -0.151 1.00 91.62 98 HIS A O 1
ATOM 676 N N . CYS A 1 99 ? -1.203 4.015 1.640 1.00 93.81 99 CYS A N 1
ATOM 677 C CA . CYS A 1 99 ? -2.619 3.715 1.675 1.00 93.81 99 CYS A CA 1
ATOM 678 C C . CYS A 1 99 ? -3.189 4.052 3.056 1.00 93.81 99 CYS A C 1
ATOM 680 O O . CYS A 1 99 ? -2.563 3.753 4.073 1.00 93.81 99 CYS A O 1
ATOM 682 N N . THR A 1 100 ? -4.369 4.658 3.103 1.00 95.62 100 THR A N 1
ATOM 683 C CA . THR A 1 100 ? -5.059 5.026 4.347 1.00 95.62 100 THR A CA 1
ATOM 684 C C . THR A 1 100 ? -6.501 4.547 4.332 1.00 95.62 100 THR A C 1
ATOM 686 O O . THR A 1 100 ? -7.113 4.446 3.272 1.00 95.62 100 THR A O 1
ATOM 689 N N . GLY A 1 101 ? -7.044 4.269 5.510 1.00 96.12 101 GLY A N 1
ATOM 690 C CA . GLY A 1 101 ? -8.441 3.893 5.698 1.00 96.12 101 GLY A CA 1
ATOM 691 C C . GLY A 1 101 ? -8.776 3.794 7.180 1.00 96.12 101 GLY A C 1
ATOM 692 O O . GLY A 1 101 ? -8.032 4.304 8.021 1.00 96.12 101 GLY A O 1
ATOM 693 N N . GLU A 1 102 ? -9.862 3.098 7.496 1.00 97.44 102 GLU A N 1
ATOM 694 C CA . GLU A 1 102 ? -10.328 2.880 8.866 1.00 97.44 102 GLU A CA 1
ATOM 695 C C . GLU A 1 102 ? -10.757 1.418 9.058 1.00 97.44 102 GLU A C 1
ATOM 697 O O . GLU A 1 102 ? -11.261 0.778 8.126 1.00 97.44 102 GLU A O 1
ATOM 702 N N . THR A 1 103 ? -10.558 0.879 10.264 1.00 97.31 103 THR A N 1
ATOM 703 C CA . THR 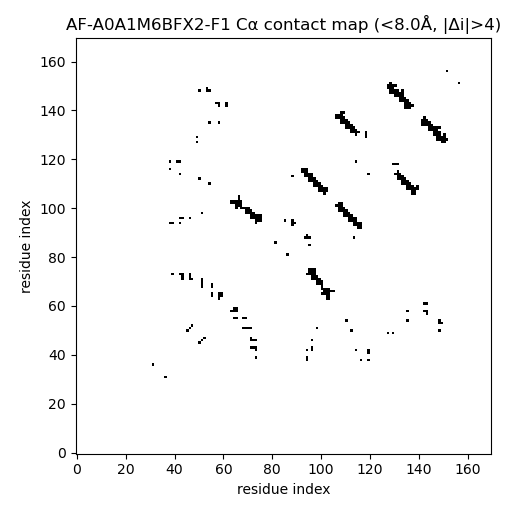A 1 103 ? -11.141 -0.411 10.666 1.00 97.31 103 THR A CA 1
ATOM 704 C C . THR A 1 103 ? -12.663 -0.303 10.798 1.00 97.31 103 THR A C 1
ATOM 706 O O . THR A 1 103 ? -13.207 0.798 10.867 1.00 97.31 103 THR A O 1
ATOM 709 N N . GLU A 1 104 ? -13.371 -1.434 10.893 1.00 96.06 104 GLU A N 1
ATOM 710 C CA . GLU A 1 104 ? -14.816 -1.460 11.214 1.00 96.06 104 GLU A CA 1
ATOM 711 C C . GLU A 1 104 ? -15.163 -0.744 12.535 1.00 96.06 104 GLU A C 1
ATOM 713 O O . GLU A 1 104 ? -16.287 -0.283 12.726 1.00 96.06 104 GLU A O 1
ATOM 718 N N . GLU A 1 105 ? -14.185 -0.604 13.428 1.00 95.62 105 GLU A N 1
ATOM 719 C CA . GLU A 1 105 ? -14.300 0.081 14.718 1.00 95.62 105 GLU A CA 1
ATOM 720 C C . GLU A 1 105 ? -14.026 1.595 14.621 1.00 95.62 105 GLU A C 1
ATOM 722 O O . GLU A 1 105 ? -14.075 2.297 15.631 1.00 95.62 105 GLU A O 1
ATOM 727 N N . GLY A 1 106 ? -13.735 2.114 13.422 1.00 96.12 106 GLY A N 1
ATOM 728 C CA . GLY A 1 106 ? -13.405 3.524 13.194 1.00 96.12 106 GLY A CA 1
ATOM 729 C C . GLY A 1 106 ? -11.981 3.902 13.608 1.00 96.12 106 GLY A C 1
ATOM 730 O O . GLY A 1 106 ? -11.704 5.074 13.860 1.00 96.12 106 GLY 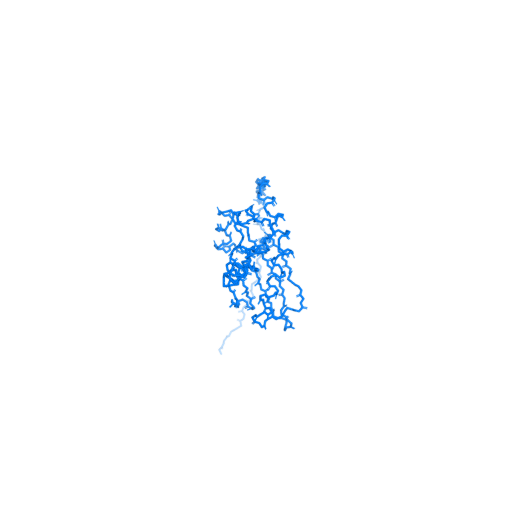A O 1
ATOM 731 N N . VAL A 1 107 ? -11.075 2.925 13.716 1.00 97.19 107 VAL A N 1
ATOM 732 C CA . VAL A 1 107 ? -9.672 3.170 14.077 1.00 97.19 107 VAL A CA 1
ATOM 733 C C . VAL A 1 107 ? -8.866 3.443 12.806 1.00 97.19 107 VAL A C 1
ATOM 735 O O . VAL A 1 107 ? -8.951 2.655 11.859 1.00 97.19 107 VAL A O 1
ATOM 738 N N . PRO A 1 108 ? -8.069 4.525 12.744 1.00 95.50 108 PRO A N 1
ATOM 739 C CA . PRO A 1 108 ? -7.305 4.849 11.548 1.00 95.50 108 PRO A CA 1
ATOM 740 C C . PRO A 1 108 ? -6.237 3.788 11.269 1.00 95.50 108 PRO A C 1
ATOM 742 O O . PRO A 1 108 ? -5.466 3.409 12.156 1.00 95.50 108 PRO A O 1
ATOM 745 N N . VAL A 1 109 ? -6.139 3.370 10.007 1.00 96.81 109 VAL A N 1
ATOM 746 C CA . VAL A 1 109 ? -5.091 2.460 9.531 1.00 96.81 109 VAL A CA 1
ATOM 747 C C . VAL A 1 109 ? -4.213 3.127 8.486 1.00 96.81 109 VAL A C 1
ATOM 749 O O . VAL A 1 109 ? -4.654 3.987 7.713 1.00 96.81 109 VAL A O 1
ATOM 752 N N . ARG A 1 110 ? -2.948 2.712 8.436 1.00 96.12 110 ARG A N 1
ATOM 753 C CA . ARG A 1 110 ? -2.015 3.115 7.383 1.00 96.12 110 ARG A CA 1
ATOM 754 C C . ARG A 1 110 ? -1.279 1.905 6.858 1.00 96.12 110 ARG A C 1
ATOM 756 O O . ARG A 1 110 ? -0.824 1.062 7.616 1.00 96.12 110 ARG A O 1
ATOM 763 N N . PHE A 1 111 ? -1.108 1.858 5.553 1.00 95.25 111 PHE A N 1
ATOM 764 C CA . PHE A 1 111 ? -0.263 0.884 4.893 1.00 95.25 111 PHE A CA 1
ATOM 765 C C . PHE A 1 111 ? 0.769 1.602 4.036 1.00 95.25 111 PHE A C 1
ATOM 767 O O . PHE A 1 111 ? 0.450 2.563 3.336 1.00 95.25 111 PHE A O 1
ATOM 774 N N . GLN A 1 112 ? 2.009 1.139 4.097 1.00 93.88 112 GLN A N 1
ATOM 775 C CA . GLN A 1 112 ? 3.111 1.642 3.293 1.00 93.88 112 GLN A CA 1
ATOM 776 C C . GLN A 1 112 ? 3.734 0.481 2.528 1.00 93.88 112 GLN A C 1
ATOM 778 O O . GLN A 1 112 ? 4.108 -0.524 3.129 1.00 93.88 112 GLN A O 1
ATOM 783 N N . GLY A 1 113 ? 3.851 0.631 1.211 1.00 91.50 113 GLY A N 1
ATOM 784 C CA . GLY A 1 113 ? 4.559 -0.300 0.341 1.00 91.50 113 GLY A CA 1
ATOM 785 C C . GLY A 1 113 ? 5.720 0.390 -0.358 1.00 91.50 113 GLY A C 1
ATOM 786 O O . GLY A 1 113 ? 5.509 1.343 -1.103 1.00 91.50 113 GLY A O 1
ATOM 787 N N . GLU A 1 114 ? 6.935 -0.090 -0.134 1.00 90.12 114 GLU A N 1
ATOM 788 C CA . GLU A 1 114 ? 8.135 0.346 -0.845 1.00 90.12 114 GLU A CA 1
ATOM 789 C C . GLU A 1 114 ? 8.432 -0.632 -1.983 1.00 90.12 114 GLU A C 1
ATOM 791 O O . GLU A 1 114 ? 8.660 -1.822 -1.754 1.00 90.12 114 GLU A O 1
ATOM 796 N N . LEU A 1 115 ? 8.416 -0.121 -3.213 1.00 84.88 115 LEU A N 1
ATOM 797 C CA . LEU A 1 115 ? 8.631 -0.886 -4.436 1.00 84.88 115 LEU A CA 1
ATOM 798 C C . LEU A 1 115 ? 9.948 -0.462 -5.071 1.00 84.88 115 LEU A C 1
ATOM 800 O O . LEU A 1 115 ? 10.126 0.707 -5.412 1.00 84.88 115 LEU A O 1
ATOM 804 N N . SER A 1 116 ? 10.872 -1.402 -5.264 1.00 81.94 116 SER A N 1
ATOM 805 C CA . SER A 1 116 ? 12.098 -1.097 -5.998 1.00 81.94 116 SER A CA 1
ATOM 806 C C . SER A 1 116 ? 11.817 -1.001 -7.499 1.00 81.94 116 SER A C 1
ATOM 808 O O . SER A 1 116 ? 10.923 -1.665 -8.033 1.00 81.94 116 SER A O 1
ATOM 810 N N . ARG A 1 117 ? 12.603 -0.190 -8.211 1.00 77.50 117 ARG A N 1
ATOM 811 C CA . ARG A 1 117 ? 12.513 -0.091 -9.672 1.00 77.50 117 ARG A CA 1
ATOM 812 C C . ARG A 1 117 ? 12.699 -1.444 -10.348 1.00 77.50 117 ARG A C 1
ATOM 814 O O . ARG A 1 117 ? 12.022 -1.734 -11.328 1.00 77.50 117 ARG A O 1
ATOM 821 N N . GLU A 1 118 ? 13.593 -2.275 -9.830 1.00 75.56 118 GLU A N 1
ATOM 822 C CA . GLU A 1 118 ? 13.855 -3.611 -10.358 1.00 75.56 118 GLU A CA 1
ATOM 823 C C . GLU A 1 118 ? 12.613 -4.492 -10.229 1.00 75.56 118 GLU A C 1
ATOM 825 O O . GLU A 1 118 ? 12.251 -5.153 -11.195 1.00 75.56 118 GLU A O 1
ATOM 830 N N . ALA A 1 119 ? 11.912 -4.445 -9.091 1.00 73.75 119 ALA A N 1
ATOM 831 C CA . ALA A 1 119 ? 10.669 -5.186 -8.884 1.00 73.75 119 ALA A CA 1
ATOM 832 C C . ALA A 1 119 ? 9.545 -4.720 -9.824 1.00 73.75 119 ALA A C 1
ATOM 834 O O . ALA A 1 119 ? 8.765 -5.537 -10.310 1.00 73.75 119 ALA A O 1
ATOM 835 N N . LEU A 1 120 ? 9.485 -3.418 -10.120 1.00 72.56 120 LEU A N 1
ATOM 836 C CA . LEU A 1 120 ? 8.514 -2.846 -11.057 1.00 72.56 120 LEU A CA 1
ATOM 837 C C . LEU A 1 120 ? 8.802 -3.233 -12.515 1.00 72.56 120 LEU A C 1
ATOM 839 O O . LEU A 1 120 ? 7.871 -3.467 -13.283 1.00 72.56 120 LEU A O 1
ATOM 843 N N . VAL A 1 121 ? 10.080 -3.303 -12.899 1.00 75.25 121 VAL A N 1
ATOM 844 C CA . VAL A 1 121 ? 10.508 -3.569 -14.283 1.00 75.25 121 VAL A CA 1
ATOM 845 C C . VAL A 1 121 ? 10.613 -5.066 -14.585 1.00 75.25 121 VAL A C 1
ATOM 847 O O . VAL A 1 121 ? 10.301 -5.489 -15.695 1.00 75.25 121 VAL A O 1
ATOM 850 N N . ALA A 1 122 ? 11.051 -5.881 -13.626 1.00 66.62 122 ALA A N 1
ATOM 851 C CA . ALA A 1 122 ? 11.386 -7.287 -13.842 1.00 66.62 122 ALA A CA 1
ATOM 852 C C . ALA A 1 122 ? 10.214 -8.258 -13.636 1.00 66.62 122 ALA A C 1
ATOM 854 O O . ALA A 1 122 ? 10.458 -9.462 -13.548 1.00 66.62 122 ALA A O 1
ATOM 855 N N . ARG A 1 123 ? 8.960 -7.781 -13.546 1.00 63.31 123 ARG A N 1
ATOM 856 C CA . ARG A 1 123 ? 7.810 -8.654 -13.260 1.00 63.31 123 ARG A CA 1
ATOM 857 C C . ARG A 1 123 ? 7.724 -9.810 -14.270 1.00 63.31 123 ARG A C 1
ATOM 859 O O . ARG A 1 123 ? 7.484 -9.563 -15.456 1.00 63.31 123 ARG A O 1
ATOM 866 N N . PRO A 1 124 ? 7.868 -11.069 -13.819 1.00 56.88 124 PRO A N 1
ATOM 867 C CA . PRO A 1 124 ? 7.598 -12.223 -14.659 1.00 56.88 124 PRO A CA 1
ATOM 868 C C . PRO A 1 124 ? 6.122 -12.221 -15.063 1.00 56.88 124 PRO A C 1
ATOM 870 O O . PRO A 1 124 ? 5.239 -11.975 -14.239 1.00 56.88 124 PRO A O 1
ATOM 873 N N . ALA A 1 125 ? 5.833 -12.506 -16.331 1.00 53.75 125 ALA A N 1
ATOM 874 C CA . ALA A 1 125 ? 4.456 -12.662 -16.779 1.00 53.75 125 ALA A CA 1
ATOM 875 C C . ALA A 1 125 ? 3.801 -13.851 -16.049 1.00 53.75 125 ALA A C 1
ATOM 877 O O . ALA A 1 125 ? 4.292 -14.975 -16.139 1.00 53.75 125 ALA A O 1
ATOM 878 N N . GLY A 1 126 ? 2.687 -13.601 -15.355 1.00 59.50 126 GLY A N 1
ATOM 879 C CA . GLY A 1 126 ? 1.883 -14.636 -14.694 1.00 59.50 126 GLY A CA 1
ATOM 880 C C . GLY A 1 126 ? 2.147 -14.851 -13.200 1.00 59.50 126 GLY A C 1
ATOM 881 O O . GLY A 1 126 ? 1.527 -15.746 -12.633 1.00 59.50 126 GLY A O 1
ATOM 882 N N . ASP A 1 127 ? 3.015 -14.056 -12.565 1.00 65.94 127 ASP A N 1
ATOM 883 C CA . ASP A 1 127 ? 3.141 -14.009 -11.102 1.00 65.94 127 ASP A CA 1
ATOM 884 C C . ASP A 1 127 ? 2.491 -12.729 -10.556 1.00 65.94 127 ASP A C 1
ATOM 886 O O . ASP A 1 127 ? 2.859 -11.619 -10.955 1.00 65.94 127 ASP A O 1
ATOM 890 N N . ASP A 1 128 ? 1.505 -12.884 -9.672 1.00 69.12 128 ASP A N 1
ATOM 891 C CA . ASP A 1 128 ? 0.809 -11.783 -8.992 1.00 69.12 128 ASP A CA 1
ATOM 892 C C . ASP A 1 128 ? 1.525 -11.344 -7.702 1.00 69.12 128 ASP A C 1
ATOM 894 O O . ASP A 1 128 ? 1.137 -10.348 -7.083 1.00 69.12 128 ASP A O 1
ATOM 898 N N . GLY A 1 129 ? 2.585 -12.060 -7.311 1.00 78.94 129 GLY A N 1
ATOM 899 C CA . GLY A 1 129 ? 3.463 -11.699 -6.210 1.00 78.94 129 GLY A CA 1
ATOM 900 C C . GLY A 1 129 ? 4.200 -10.388 -6.477 1.00 78.94 129 GLY A C 1
ATOM 901 O O . GLY A 1 129 ? 4.722 -10.144 -7.568 1.00 78.94 129 GLY A O 1
ATOM 902 N N . LEU A 1 130 ? 4.251 -9.531 -5.459 1.00 85.12 130 LEU A N 1
ATOM 903 C CA . LEU A 1 130 ? 4.948 -8.254 -5.520 1.00 85.12 130 LEU A CA 1
ATOM 904 C C . LEU A 1 130 ? 6.006 -8.191 -4.414 1.00 85.12 130 LEU A C 1
ATOM 906 O O . LEU A 1 130 ? 5.645 -7.974 -3.253 1.00 85.12 130 LEU A O 1
ATOM 910 N N . PRO A 1 131 ? 7.296 -8.383 -4.742 1.00 84.94 131 PRO A N 1
ATOM 911 C CA . PRO A 1 131 ? 8.371 -8.215 -3.776 1.00 84.94 131 PRO A CA 1
ATOM 912 C C . PRO A 1 131 ? 8.545 -6.732 -3.431 1.00 84.94 131 PRO A C 1
ATOM 914 O O . PRO A 1 131 ? 8.372 -5.854 -4.280 1.00 84.94 131 PRO A O 1
ATOM 917 N N . GLY A 1 132 ? 8.893 -6.448 -2.181 1.00 87.94 132 GLY A N 1
ATOM 918 C CA . GLY A 1 132 ? 9.053 -5.084 -1.685 1.00 87.94 132 GLY A CA 1
ATOM 919 C C . GLY A 1 132 ? 9.205 -5.053 -0.172 1.00 87.94 132 GLY A C 1
ATOM 920 O O . GLY A 1 132 ? 9.501 -6.066 0.442 1.00 87.94 132 GLY A O 1
ATOM 921 N N . THR A 1 133 ? 8.987 -3.898 0.446 1.00 91.19 133 THR A N 1
ATOM 922 C CA . THR A 1 133 ? 8.821 -3.812 1.905 1.00 91.19 133 THR A CA 1
ATOM 923 C C . THR A 1 133 ? 7.440 -3.258 2.191 1.00 91.19 133 THR A C 1
ATOM 925 O O . THR A 1 133 ? 7.110 -2.167 1.735 1.00 91.19 133 THR A O 1
ATOM 928 N N . PHE A 1 134 ? 6.630 -3.995 2.943 1.00 92.94 134 PHE A N 1
ATOM 929 C CA . PHE A 1 134 ? 5.242 -3.646 3.220 1.00 92.94 134 PHE A CA 1
ATOM 930 C C . PHE A 1 134 ? 4.999 -3.608 4.722 1.00 92.94 134 PHE A C 1
ATOM 932 O O . PHE A 1 134 ? 5.294 -4.575 5.424 1.00 92.94 134 PHE A O 1
ATOM 939 N N . VAL A 1 135 ? 4.445 -2.502 5.208 1.00 95.56 135 VAL A N 1
ATOM 940 C CA . VAL A 1 135 ? 4.172 -2.270 6.630 1.00 95.56 135 VAL A CA 1
ATOM 941 C C . VAL A 1 135 ? 2.729 -1.814 6.789 1.00 95.56 135 VAL A C 1
ATOM 943 O O . VAL A 1 135 ? 2.288 -0.907 6.082 1.00 95.56 135 VAL A O 1
ATOM 946 N N . GLY A 1 136 ? 2.001 -2.437 7.712 1.00 96.19 136 GLY A N 1
ATOM 947 C CA . GLY A 1 136 ? 0.651 -2.043 8.104 1.00 96.19 136 GLY A CA 1
ATOM 948 C C . GLY A 1 136 ? 0.622 -1.575 9.550 1.00 96.19 136 GLY A C 1
ATOM 949 O O . GLY A 1 136 ? 1.199 -2.224 10.423 1.00 96.19 136 GLY A O 1
ATOM 950 N N . THR A 1 137 ? -0.060 -0.462 9.806 1.00 97.00 137 THR A N 1
ATOM 951 C CA . THR A 1 137 ? -0.256 0.083 11.147 1.00 97.00 137 THR A CA 1
ATOM 952 C C . THR A 1 137 ? -1.722 0.376 11.445 1.00 97.00 137 THR A C 1
ATOM 954 O O . THR A 1 137 ? -2.486 0.746 10.549 1.00 97.00 137 THR A O 1
ATOM 957 N N . VAL A 1 138 ? -2.096 0.232 12.715 1.00 97.12 138 VAL A N 1
ATOM 958 C CA . VAL A 1 138 ? -3.415 0.561 13.275 1.00 97.12 138 VAL A CA 1
ATOM 959 C C . VAL A 1 138 ? -3.179 1.485 14.463 1.00 97.12 138 VAL A C 1
ATOM 961 O O . VAL A 1 138 ? -2.358 1.176 15.319 1.00 97.12 138 VAL A O 1
ATOM 964 N N . ASP A 1 139 ? -3.803 2.663 14.465 1.00 95.56 139 ASP A N 1
ATOM 965 C CA . ASP A 1 139 ? -3.543 3.728 15.454 1.00 95.56 139 ASP A CA 1
ATOM 966 C C . ASP A 1 139 ? -2.046 4.091 15.620 1.00 95.56 139 ASP A C 1
ATOM 968 O O . ASP A 1 139 ? -1.574 4.540 16.660 1.00 95.56 139 ASP A O 1
ATOM 972 N N . GLY A 1 140 ? -1.260 3.888 14.556 1.00 92.44 140 GLY A N 1
ATOM 973 C CA . GLY A 1 140 ? 0.184 4.130 14.552 1.00 92.44 140 GLY A CA 1
ATOM 974 C C . GLY A 1 140 ? 1.049 2.975 15.068 1.00 92.44 140 GLY A C 1
ATOM 975 O O . GLY A 1 140 ? 2.269 3.061 14.930 1.00 92.44 140 GLY A O 1
ATOM 976 N N . GLU A 1 141 ? 0.462 1.890 15.574 1.00 95.88 141 GLU A N 1
ATOM 977 C CA . GLU A 1 141 ? 1.187 0.680 15.975 1.00 95.88 141 GLU A CA 1
ATOM 978 C C . GLU A 1 141 ? 1.341 -0.290 14.799 1.00 95.88 141 GLU A C 1
ATOM 980 O O . GLU A 1 141 ? 0.395 -0.516 14.047 1.00 95.88 141 GLU A O 1
ATOM 985 N N . GLU A 1 142 ? 2.537 -0.855 14.611 1.00 97.06 142 GLU A N 1
ATOM 986 C CA . GLU A 1 142 ? 2.796 -1.860 13.571 1.00 97.06 142 GLU A CA 1
ATOM 987 C C . GLU A 1 142 ? 2.088 -3.171 13.914 1.00 97.06 142 GLU A C 1
ATOM 989 O O . GLU A 1 142 ? 2.401 -3.806 14.918 1.00 97.06 142 GLU A O 1
ATOM 994 N N . VAL A 1 143 ? 1.161 -3.580 13.047 1.00 97.00 143 VAL A N 1
ATOM 995 C CA . VAL A 1 143 ? 0.425 -4.847 13.179 1.00 97.00 143 VAL A CA 1
ATOM 996 C C . VAL A 1 143 ? 0.988 -5.926 12.262 1.00 97.00 143 VAL A C 1
ATOM 998 O O . VAL A 1 143 ? 0.886 -7.109 12.563 1.00 97.00 143 VAL A O 1
ATOM 1001 N N . PHE A 1 144 ? 1.633 -5.535 11.158 1.00 95.38 144 PHE A N 1
ATOM 1002 C CA . PHE A 1 144 ? 2.375 -6.467 10.318 1.00 95.38 144 PHE A CA 1
ATOM 1003 C C . PHE A 1 144 ? 3.504 -5.795 9.542 1.00 95.38 144 PHE A C 1
ATOM 1005 O O . PHE A 1 144 ? 3.451 -4.614 9.184 1.00 95.38 144 PHE A O 1
ATOM 1012 N N . ARG A 1 145 ? 4.475 -6.632 9.173 1.00 95.06 145 ARG A N 1
ATOM 1013 C CA . ARG A 1 145 ? 5.536 -6.335 8.216 1.00 95.06 145 ARG A CA 1
ATOM 1014 C C . ARG A 1 145 ? 5.792 -7.553 7.339 1.00 95.06 145 ARG A C 1
ATOM 1016 O O . ARG A 1 145 ? 5.896 -8.667 7.844 1.00 95.06 145 ARG A O 1
ATOM 1023 N N . MET A 1 146 ? 5.911 -7.339 6.034 1.00 92.69 146 MET A N 1
ATOM 1024 C CA . MET A 1 146 ? 6.232 -8.392 5.070 1.00 92.69 146 MET A CA 1
ATOM 1025 C C . MET A 1 146 ? 7.116 -7.865 3.941 1.00 92.69 146 MET A C 1
ATOM 1027 O O . MET A 1 146 ? 7.128 -6.671 3.651 1.00 92.69 146 MET A O 1
ATOM 1031 N N . ASP A 1 147 ? 7.846 -8.772 3.307 1.00 90.56 147 ASP A N 1
ATOM 1032 C CA . ASP A 1 147 ? 8.774 -8.513 2.203 1.00 90.56 147 ASP A CA 1
ATOM 1033 C C . ASP A 1 147 ? 8.223 -8.952 0.830 1.00 90.56 147 ASP A C 1
ATOM 1035 O O . ASP A 1 147 ? 8.801 -8.688 -0.227 1.00 90.56 147 ASP A O 1
ATOM 1039 N N . CYS A 1 148 ? 7.061 -9.604 0.825 1.00 87.75 148 CYS A N 1
ATOM 1040 C CA . CYS A 1 148 ? 6.310 -9.851 -0.389 1.00 87.75 148 CYS A CA 1
ATOM 1041 C C . CYS A 1 148 ? 4.803 -9.803 -0.156 1.00 87.75 148 CYS A C 1
ATOM 1043 O O . CYS A 1 148 ? 4.259 -10.462 0.732 1.00 87.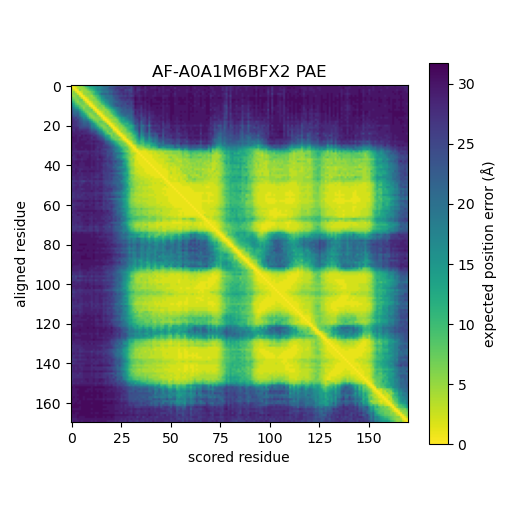75 148 CYS A O 1
ATOM 1045 N N . LEU A 1 149 ? 4.111 -9.071 -1.026 1.00 86.50 149 LEU A N 1
ATOM 1046 C CA . LEU A 1 149 ? 2.663 -9.071 -1.093 1.00 86.50 149 LEU A CA 1
ATOM 1047 C C . LEU A 1 149 ? 2.197 -10.187 -2.031 1.00 86.50 149 LEU A C 1
ATOM 1049 O O . LEU A 1 149 ? 2.623 -10.251 -3.179 1.00 86.50 149 LEU A O 1
ATOM 1053 N N . GLN A 1 150 ? 1.274 -11.031 -1.569 1.00 79.50 150 GLN A N 1
ATOM 1054 C CA . GLN A 1 150 ? 0.653 -12.096 -2.376 1.00 79.50 150 GLN A CA 1
ATOM 1055 C C . GLN A 1 150 ? 1.608 -13.192 -2.893 1.00 79.50 150 GLN A C 1
ATOM 1057 O O . GLN A 1 150 ? 1.175 -14.036 -3.674 1.00 79.50 150 GLN A O 1
ATOM 1062 N N . CYS A 1 151 ? 2.863 -13.247 -2.429 1.00 79.38 151 CYS A N 1
ATOM 1063 C CA . CYS A 1 151 ? 3.724 -14.395 -2.710 1.00 79.38 151 CYS A CA 1
ATOM 1064 C C . CYS A 1 151 ? 3.149 -15.669 -2.090 1.00 79.38 151 CYS A C 1
ATOM 1066 O O . CYS A 1 151 ? 2.719 -15.693 -0.932 1.00 79.38 151 CYS A O 1
ATOM 1068 N N . VAL A 1 152 ? 3.207 -16.756 -2.853 1.00 65.31 152 VAL A N 1
ATOM 1069 C CA . VAL A 1 152 ? 2.957 -18.090 -2.320 1.00 65.31 152 VAL A CA 1
ATOM 1070 C C . VAL A 1 152 ? 4.155 -18.474 -1.436 1.00 65.31 152 VAL A C 1
ATOM 1072 O O . VAL A 1 152 ? 5.295 -18.325 -1.874 1.00 65.31 152 VAL A O 1
ATOM 1075 N N . PRO A 1 153 ? 3.953 -18.973 -0.204 1.00 57.41 153 PRO A N 1
ATOM 1076 C CA . PRO A 1 153 ? 5.061 -19.448 0.618 1.00 57.41 153 PRO A CA 1
ATOM 1077 C C . PRO A 1 153 ? 5.848 -20.543 -0.115 1.00 57.41 153 PRO A C 1
ATOM 1079 O O . PRO A 1 153 ? 5.238 -21.471 -0.652 1.00 57.41 153 PRO A O 1
ATOM 1082 N N . ALA A 1 154 ? 7.185 -20.494 -0.072 1.00 54.16 154 ALA A N 1
ATOM 1083 C CA . ALA A 1 154 ? 8.079 -21.433 -0.771 1.00 54.16 154 ALA A CA 1
ATOM 1084 C C . ALA A 1 154 ? 7.752 -22.926 -0.526 1.00 54.16 154 ALA A C 1
ATOM 1086 O O . ALA A 1 154 ? 8.004 -23.781 -1.375 1.00 54.16 154 ALA A O 1
ATOM 1087 N N . ALA A 1 155 ? 7.133 -23.249 0.615 1.00 53.91 155 ALA A N 1
ATOM 1088 C CA . ALA A 1 155 ? 6.654 -24.592 0.937 1.00 53.91 155 ALA A CA 1
ATOM 1089 C C . ALA A 1 155 ? 5.590 -25.124 -0.050 1.00 53.91 155 ALA A C 1
ATOM 1091 O O . ALA A 1 155 ? 5.622 -26.299 -0.407 1.00 53.91 155 ALA A O 1
ATOM 1092 N N . GLN A 1 156 ? 4.684 -24.276 -0.547 1.00 54.25 156 GLN A N 1
ATOM 1093 C CA . GLN A 1 156 ? 3.649 -24.693 -1.506 1.00 54.25 156 GLN A CA 1
ATOM 1094 C C . GLN A 1 156 ? 4.189 -24.794 -2.942 1.00 54.25 156 GLN A C 1
ATOM 1096 O O . GLN A 1 156 ? 3.681 -25.580 -3.742 1.00 54.25 156 GLN A O 1
ATOM 1101 N N . GLU A 1 157 ? 5.237 -24.040 -3.289 1.00 53.25 157 GLU A N 1
ATOM 1102 C CA . GLU A 1 157 ? 5.924 -24.198 -4.578 1.00 53.25 157 GLU A CA 1
ATOM 1103 C C . GLU A 1 157 ? 6.661 -25.538 -4.673 1.00 53.25 157 GLU A C 1
ATOM 1105 O O . GLU A 1 157 ? 6.645 -26.178 -5.729 1.00 53.25 157 GLU A O 1
ATOM 1110 N N . ALA A 1 158 ? 7.268 -25.993 -3.572 1.00 55.81 158 ALA A N 1
ATOM 1111 C CA . ALA A 1 158 ? 7.897 -27.309 -3.497 1.00 55.81 158 ALA A CA 1
ATOM 1112 C C . ALA A 1 158 ? 6.872 -28.440 -3.698 1.00 55.81 158 ALA A C 1
ATOM 1114 O O . ALA A 1 158 ? 7.144 -29.392 -4.428 1.00 55.81 158 ALA A O 1
ATOM 1115 N N . GLU A 1 159 ? 5.669 -28.304 -3.138 1.00 56.06 159 GLU A N 1
ATOM 1116 C CA . GLU A 1 159 ? 4.583 -29.279 -3.298 1.00 56.06 159 GLU A CA 1
ATOM 1117 C C . GLU A 1 159 ? 4.016 -29.295 -4.732 1.00 56.06 159 GLU A C 1
ATOM 1119 O O . GLU A 1 159 ? 3.772 -30.364 -5.300 1.00 56.06 159 GLU A O 1
ATOM 1124 N N . ARG A 1 160 ? 3.906 -28.125 -5.382 1.00 56.16 160 ARG A N 1
ATOM 1125 C CA . ARG A 1 160 ? 3.516 -28.016 -6.801 1.00 56.16 160 ARG A CA 1
ATOM 1126 C C . ARG A 1 160 ? 4.560 -28.598 -7.754 1.00 56.16 160 ARG A C 1
ATOM 1128 O O . ARG A 1 160 ? 4.186 -29.248 -8.727 1.00 56.16 160 ARG A O 1
ATOM 1135 N N . ARG A 1 161 ? 5.857 -28.404 -7.485 1.00 58.44 161 ARG A N 1
ATOM 1136 C CA . ARG A 1 161 ? 6.943 -29.017 -8.276 1.00 58.44 161 ARG A CA 1
ATOM 1137 C C . ARG A 1 161 ? 7.094 -30.515 -8.002 1.00 58.44 161 ARG A C 1
ATOM 1139 O O . ARG A 1 161 ? 7.469 -31.251 -8.908 1.00 58.44 161 ARG A O 1
ATOM 1146 N N . GLY A 1 162 ? 6.775 -30.966 -6.789 1.00 56.25 162 GLY A N 1
ATOM 1147 C CA . GLY A 1 162 ? 6.791 -32.379 -6.403 1.00 56.25 162 GLY A CA 1
ATOM 1148 C C . GLY A 1 162 ? 5.593 -33.193 -6.907 1.00 56.25 162 GLY A C 1
ATOM 1149 O O . GLY A 1 162 ? 5.690 -34.412 -6.987 1.00 56.25 162 GLY A O 1
ATOM 1150 N N . SER A 1 163 ? 4.489 -32.541 -7.288 1.00 51.91 163 SER A N 1
ATOM 1151 C CA . SER A 1 163 ? 3.244 -33.205 -7.716 1.00 51.91 163 SER A CA 1
ATOM 1152 C C . SER A 1 163 ? 3.098 -33.381 -9.233 1.00 51.91 163 SER A C 1
ATOM 1154 O O . SER A 1 163 ? 2.011 -33.713 -9.706 1.00 51.91 163 SER A O 1
ATOM 1156 N N . ALA A 1 164 ? 4.154 -33.170 -10.027 1.00 57.66 164 ALA A N 1
ATOM 1157 C CA . ALA A 1 164 ? 4.117 -33.509 -11.448 1.00 57.66 164 ALA A CA 1
ATOM 1158 C C . ALA A 1 164 ? 3.997 -35.042 -11.598 1.00 57.66 164 ALA A C 1
ATOM 1160 O O . ALA A 1 164 ? 4.923 -35.754 -11.202 1.00 57.66 164 ALA A O 1
ATOM 1161 N N . PRO A 1 165 ? 2.890 -35.588 -12.144 1.00 53.09 165 PR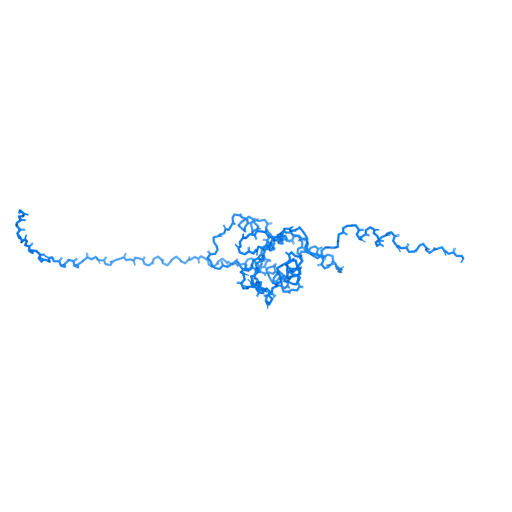O A N 1
ATOM 1162 C CA . PRO A 1 165 ? 2.754 -37.027 -12.294 1.00 53.09 165 PRO A CA 1
ATOM 1163 C C . PRO A 1 165 ? 3.812 -37.523 -13.279 1.00 53.09 165 PRO A C 1
ATOM 1165 O O . PRO A 1 165 ? 3.886 -37.056 -14.420 1.00 53.09 165 PRO A O 1
ATOM 1168 N N . ALA A 1 166 ? 4.627 -38.478 -12.834 1.00 55.97 166 ALA A N 1
ATOM 1169 C CA . ALA A 1 166 ? 5.495 -39.241 -13.711 1.00 55.97 166 ALA A CA 1
ATOM 1170 C C . ALA A 1 166 ? 4.620 -39.882 -14.797 1.00 55.97 166 ALA A C 1
ATOM 1172 O O . ALA A 1 166 ? 3.837 -40.789 -14.523 1.00 55.97 166 ALA A O 1
ATOM 1173 N N . ARG A 1 167 ? 4.716 -39.386 -16.036 1.00 54.22 167 ARG A N 1
ATOM 1174 C CA . ARG A 1 167 ? 4.221 -40.120 -17.200 1.00 54.22 167 ARG A CA 1
ATOM 1175 C C . ARG A 1 167 ? 5.136 -41.324 -17.387 1.00 54.22 167 ARG A C 1
ATOM 1177 O O . ARG A 1 167 ? 6.142 -41.235 -18.083 1.00 54.22 167 ARG A O 1
ATOM 1184 N N . THR A 1 168 ? 4.805 -42.430 -16.739 1.00 54.84 168 THR A N 1
ATOM 1185 C CA . THR A 1 168 ? 5.270 -43.752 -17.149 1.00 54.84 168 THR A CA 1
ATOM 1186 C C . THR A 1 168 ? 4.583 -44.055 -18.476 1.00 54.84 168 THR A C 1
ATOM 1188 O O . THR A 1 168 ? 3.370 -44.248 -18.522 1.00 54.84 168 THR A O 1
ATOM 1191 N N . GLY A 1 169 ? 5.343 -43.960 -19.566 1.00 62.22 169 GLY A N 1
ATOM 1192 C CA . GLY A 1 169 ? 4.936 -44.498 -20.856 1.00 62.22 169 GLY A CA 1
ATOM 1193 C C . GLY A 1 169 ? 5.057 -46.017 -20.820 1.00 62.22 169 GLY A C 1
ATOM 1194 O O . GLY A 1 169 ? 6.097 -46.524 -20.395 1.00 62.22 169 GLY A O 1
ATOM 1195 N N . ASP A 1 170 ? 3.989 -46.685 -21.239 1.00 51.41 170 ASP A N 1
ATOM 1196 C CA . ASP A 1 170 ? 3.958 -48.087 -21.664 1.00 51.41 170 ASP A CA 1
ATOM 1197 C C . ASP A 1 170 ? 3.868 -48.093 -23.199 1.00 51.41 170 ASP A C 1
ATOM 1199 O O . ASP A 1 170 ? 3.063 -47.285 -23.732 1.00 51.41 170 ASP A O 1
#

pLDDT: mean 73.13, std 18.83, range [40.06, 97.44]

Mean predicted aligned error: 15.18 Å

Organism: NCBI:txid758803

Solvent-accessible surface area (backbone atoms only — not comparable to full-atom values): 10542 Å² total; per-residue (Å²): 138,81,90,81,89,83,90,86,82,85,79,92,78,91,83,82,82,87,76,82,74,79,76,76,76,77,67,78,82,74,78,73,56,69,65,60,55,51,51,45,52,51,49,44,54,41,34,67,70,48,48,37,62,44,49,55,52,49,36,39,73,74,71,45,46,52,65,63,72,63,53,66,38,54,64,79,62,91,85,61,73,73,48,74,62,60,61,45,32,58,74,68,53,25,50,54,34,44,28,39,42,37,27,67,85,70,46,50,31,42,36,42,39,40,35,40,50,63,57,71,72,65,62,60,91,92,59,83,45,43,60,37,45,36,40,35,25,50,80,82,43,80,76,47,76,45,56,49,46,72,54,78,59,70,72,58,55,51,52,61,69,67,62,64,77,81,80,78,82,131